Protein AF-A0A496UFR6-F1 (afdb_monomer_lite)

Foldseek 3Di:
DQQLDADPVSHRVVVVVVVVVVVVVVVVVLVVDPQNPLVVVLVVLLVLLLVLVVQLVVLVVQLVCCVPPVPDDDPDDQPPRNVSSCVVSVVSNVVSVVSNVVSLDDDPVGPNPDSVVSNCSSVVSNCVVVCVVVVCVVVDDPVPPPDPPVVVVVPD

Secondary structure (DSSP, 8-state):
-GGG-B-TT--BHHHHHHHHHHHHHHHHHTTT-TTHHHHHHHHHHHHHHHHHHHHHHHHHHHHHHHHH-TTS--S---TTHHHHHHHHHHHHHHHHHHHHHHHTS--TTS--S-HHHHHHHHHHHHHHHHHHHHHHHHT--GGGS---GGGSTT--

Sequence (156 aa):
PWWQKTNKANVPIRFVLVQATMVSLVALIYVIVPAVNAGFFMVLILTMVLYAVMYLLLFAAGIKLRYKYPDVERTYRIPGGNTGMWIVGGVGFLTMIFVIIISFFPPSNLQVGSPLFYVLFMVAGLVIFSSLPMIIYSCRKPAWKAITTSDTEESE

Structure (mmCIF, N/CA/C/O backbone):
data_AF-A0A496UFR6-F1
#
_entry.id   AF-A0A496UFR6-F1
#
loop_
_atom_site.group_PDB
_atom_site.id
_atom_site.type_symbol
_atom_site.label_atom_id
_atom_site.label_alt_id
_atom_site.label_comp_id
_atom_site.label_asym_id
_atom_site.label_entity_id
_atom_site.label_seq_id
_atom_site.pdbx_PDB_ins_code
_atom_site.Cartn_x
_atom_site.Cartn_y
_atom_site.Cartn_z
_atom_site.occupancy
_atom_site.B_iso_or_equiv
_atom_site.auth_seq_id
_atom_site.auth_comp_id
_atom_site.auth_asym_id
_atom_site.auth_atom_id
_atom_site.pdbx_PDB_model_num
ATOM 1 N N . PRO A 1 1 ? 10.736 15.221 17.557 1.00 66.94 1 PRO A N 1
ATOM 2 C CA . PRO A 1 1 ? 11.365 14.222 16.647 1.00 66.94 1 PRO A CA 1
ATOM 3 C C . PRO A 1 1 ? 11.621 14.813 15.256 1.00 66.94 1 PRO A C 1
ATOM 5 O O . PRO A 1 1 ? 10.857 15.680 14.844 1.00 66.94 1 PRO A O 1
ATOM 8 N N . TRP A 1 2 ? 12.662 14.378 14.528 1.00 73.19 2 TRP A N 1
ATOM 9 C CA . TRP A 1 2 ? 13.030 15.014 13.251 1.00 73.19 2 TRP A CA 1
ATOM 10 C C . TRP A 1 2 ? 11.874 15.023 12.233 1.00 73.19 2 TRP A C 1
ATOM 12 O O . TRP A 1 2 ? 11.616 16.063 11.641 1.00 73.19 2 TRP A O 1
ATOM 22 N N . TRP A 1 3 ? 11.114 13.932 12.117 1.00 75.25 3 TRP A N 1
ATOM 23 C CA . TRP A 1 3 ? 9.973 13.795 11.198 1.00 75.25 3 TRP A CA 1
ATOM 24 C C . TRP A 1 3 ? 8.694 14.544 11.609 1.00 75.25 3 TRP A C 1
ATOM 26 O O . TRP A 1 3 ? 7.801 14.708 10.789 1.00 75.25 3 TRP A O 1
ATOM 36 N N . GLN A 1 4 ? 8.602 15.028 12.851 1.00 80.69 4 GLN A N 1
ATOM 37 C CA . GLN A 1 4 ? 7.395 15.662 13.405 1.00 80.69 4 GLN A CA 1
ATOM 38 C C . GLN A 1 4 ? 7.446 17.201 13.380 1.00 80.69 4 GLN A C 1
ATOM 40 O O . GLN A 1 4 ? 6.623 17.854 14.008 1.00 80.69 4 GLN A O 1
ATOM 45 N N . LYS A 1 5 ? 8.422 17.812 12.689 1.00 83.50 5 LYS A N 1
ATOM 46 C CA . LYS A 1 5 ? 8.509 19.280 12.598 1.00 83.50 5 LYS A CA 1
ATOM 47 C C . LYS A 1 5 ? 7.374 19.823 11.724 1.00 83.50 5 LYS A C 1
ATOM 49 O O . LYS A 1 5 ? 7.342 19.534 10.525 1.00 83.50 5 LYS A O 1
ATOM 54 N N . THR A 1 6 ? 6.506 20.642 12.310 1.00 88.75 6 THR A N 1
ATOM 55 C CA . THR A 1 6 ? 5.374 21.282 11.631 1.00 88.75 6 THR A CA 1
ATOM 56 C C . THR A 1 6 ? 5.619 22.769 11.348 1.00 88.75 6 THR A C 1
ATOM 58 O O . THR A 1 6 ? 6.539 23.377 11.901 1.00 88.75 6 THR A O 1
ATOM 61 N N . ASN A 1 7 ? 4.839 23.351 10.430 1.00 90.62 7 ASN A N 1
ATOM 62 C CA . ASN A 1 7 ? 4.756 24.804 10.231 1.00 90.62 7 ASN A CA 1
ATOM 63 C C . ASN A 1 7 ? 3.636 25.421 11.095 1.00 90.62 7 ASN A C 1
ATOM 65 O O . ASN A 1 7 ? 2.953 24.721 11.838 1.00 90.62 7 ASN A O 1
ATOM 69 N N . LYS A 1 8 ? 3.401 26.733 10.942 1.00 88.75 8 LYS A N 1
ATOM 70 C CA . LYS A 1 8 ? 2.322 27.469 11.630 1.00 88.75 8 LYS A CA 1
ATOM 71 C C . LYS A 1 8 ? 0.906 26.931 11.348 1.00 88.75 8 LYS A C 1
ATOM 73 O O . LYS A 1 8 ? 0.004 27.198 12.125 1.00 88.75 8 LYS A O 1
ATOM 78 N N . ALA A 1 9 ? 0.716 26.180 10.263 1.00 89.19 9 ALA A N 1
ATOM 79 C CA . ALA A 1 9 ? -0.548 25.543 9.888 1.00 89.19 9 ALA A CA 1
ATOM 80 C C . ALA A 1 9 ? -0.601 24.048 10.276 1.00 89.19 9 ALA A C 1
ATOM 82 O O . ALA A 1 9 ? -1.412 23.303 9.735 1.00 89.19 9 ALA A O 1
ATOM 83 N N . ASN A 1 10 ? 0.280 23.587 11.175 1.00 85.12 10 ASN A N 1
ATOM 84 C CA . ASN A 1 10 ? 0.391 22.191 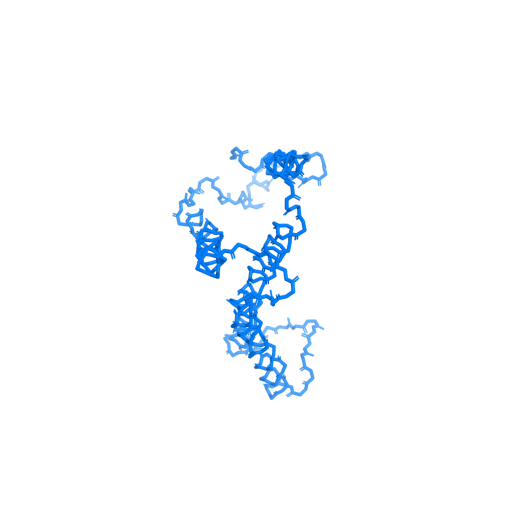11.618 1.00 85.12 10 ASN A CA 1
ATOM 85 C C . ASN A 1 10 ? 0.720 21.168 10.510 1.00 85.12 10 ASN A C 1
ATOM 87 O O . ASN A 1 10 ? 0.555 19.964 10.696 1.00 85.12 10 ASN A O 1
ATOM 91 N N . VAL A 1 11 ? 1.264 21.615 9.373 1.00 86.94 11 VAL A N 1
ATOM 92 C CA . VAL A 1 11 ? 1.671 20.728 8.271 1.00 86.94 11 VAL A CA 1
ATOM 93 C C . VAL A 1 11 ? 3.078 20.170 8.531 1.00 86.94 11 VAL A C 1
ATOM 95 O O . VAL A 1 11 ? 3.993 20.965 8.773 1.00 86.94 11 VAL A O 1
ATOM 98 N N . PRO A 1 12 ? 3.308 18.842 8.446 1.00 89.00 12 PRO A N 1
ATOM 99 C CA . PRO A 1 12 ? 4.617 18.221 8.667 1.00 89.00 12 PRO A CA 1
ATOM 100 C C . PRO A 1 12 ? 5.589 18.509 7.508 1.00 89.00 12 PRO A C 1
ATOM 102 O O . PRO A 1 12 ? 5.659 17.777 6.521 1.00 89.00 12 PRO A O 1
ATOM 105 N N . ILE A 1 13 ? 6.384 19.573 7.644 1.00 90.44 13 ILE A N 1
ATOM 106 C CA . ILE A 1 13 ? 7.209 20.143 6.563 1.00 90.44 13 ILE A CA 1
ATOM 107 C C . ILE A 1 13 ? 8.198 19.120 5.997 1.00 90.44 13 ILE A C 1
ATOM 109 O O . ILE A 1 13 ? 8.330 18.972 4.786 1.00 90.44 13 ILE A O 1
ATOM 113 N N . ARG A 1 14 ? 8.914 18.407 6.872 1.00 88.56 14 ARG A N 1
ATOM 114 C CA . ARG A 1 14 ? 9.996 17.498 6.454 1.00 88.56 14 ARG A CA 1
ATOM 115 C C . ARG A 1 14 ? 9.475 16.281 5.698 1.00 88.56 14 ARG A C 1
ATOM 117 O O . ARG A 1 14 ? 10.131 15.832 4.768 1.00 88.56 14 ARG A O 1
ATOM 124 N N . PHE A 1 15 ? 8.295 15.784 6.064 1.00 88.81 15 PHE A N 1
ATOM 125 C CA . PHE A 1 15 ? 7.658 14.676 5.357 1.00 88.81 15 PHE A CA 1
ATOM 126 C C . PHE A 1 15 ? 7.254 15.093 3.938 1.00 88.81 15 PHE A C 1
ATOM 128 O O . PHE A 1 15 ? 7.629 14.435 2.968 1.00 88.81 15 PHE A O 1
ATOM 135 N N . VAL A 1 16 ? 6.584 16.244 3.816 1.00 91.25 16 VAL A N 1
ATOM 136 C CA . VAL A 1 16 ? 6.159 16.796 2.521 1.00 91.25 16 VAL A CA 1
ATOM 137 C C . VAL A 1 16 ? 7.361 17.099 1.623 1.00 91.25 16 VAL A C 1
ATOM 139 O O . VAL A 1 16 ? 7.325 16.802 0.435 1.00 91.25 16 VAL A O 1
ATOM 142 N N . LEU A 1 17 ? 8.453 17.635 2.176 1.00 93.25 17 LEU A N 1
ATOM 143 C CA . LEU A 1 17 ? 9.642 17.990 1.397 1.00 93.25 17 LEU A CA 1
ATOM 144 C C . LEU A 1 17 ? 10.372 16.752 0.851 1.00 93.25 17 LEU A C 1
ATOM 146 O O . LEU A 1 17 ? 10.813 16.764 -0.299 1.00 93.25 17 LEU A O 1
ATOM 150 N N . VAL A 1 18 ? 10.436 15.662 1.625 1.00 92.31 18 VAL A N 1
ATOM 151 C CA . VAL A 1 18 ? 10.980 14.377 1.150 1.00 92.31 18 VAL A CA 1
ATOM 152 C C . VAL A 1 18 ? 10.111 13.808 0.028 1.00 92.31 18 VAL A C 1
ATOM 154 O O . VAL A 1 18 ? 10.644 13.446 -1.020 1.00 92.31 18 VAL A O 1
ATOM 157 N N . GLN A 1 19 ? 8.785 13.794 0.198 1.00 92.19 19 GLN A N 1
ATOM 158 C CA . GLN A 1 19 ? 7.854 13.336 -0.838 1.00 92.19 19 GLN A CA 1
ATOM 159 C C . GLN A 1 19 ? 7.971 14.174 -2.120 1.00 92.19 19 GLN A C 1
ATOM 161 O O . GLN A 1 19 ? 8.105 13.617 -3.206 1.00 92.19 19 GLN A O 1
ATOM 166 N N . ALA A 1 20 ? 7.956 15.504 -2.001 1.00 94.00 20 ALA A N 1
ATOM 167 C CA . ALA A 1 20 ? 8.045 16.418 -3.137 1.00 94.00 20 ALA A CA 1
ATOM 168 C C . ALA A 1 20 ? 9.365 16.250 -3.900 1.00 94.00 20 ALA A C 1
ATOM 170 O O . ALA A 1 20 ? 9.365 16.228 -5.131 1.00 94.00 20 ALA A O 1
ATOM 171 N N . THR A 1 21 ? 10.473 16.060 -3.178 1.00 95.62 21 THR A N 1
ATOM 172 C CA . THR A 1 21 ? 11.781 15.778 -3.785 1.00 95.62 21 THR A CA 1
ATOM 173 C C . THR A 1 21 ? 11.762 14.443 -4.526 1.00 95.62 21 THR A C 1
ATOM 175 O O . THR A 1 21 ? 12.149 14.387 -5.690 1.00 95.62 21 THR A O 1
ATOM 178 N N . MET A 1 22 ? 11.259 13.376 -3.894 1.00 91.31 22 MET A N 1
ATOM 179 C CA . MET A 1 22 ? 11.177 12.052 -4.520 1.00 91.31 22 MET A CA 1
ATOM 180 C C . MET A 1 22 ? 10.319 12.062 -5.791 1.00 91.31 22 MET A C 1
ATOM 182 O O . MET A 1 22 ? 10.753 11.553 -6.822 1.00 91.31 22 MET A O 1
ATOM 186 N N . VAL A 1 23 ? 9.134 12.677 -5.747 1.00 91.44 23 VAL A N 1
ATOM 187 C CA . VAL A 1 23 ? 8.230 12.755 -6.908 1.00 91.44 23 VAL A CA 1
ATOM 188 C C . VAL A 1 23 ? 8.846 13.589 -8.033 1.00 91.44 23 VAL A C 1
ATOM 190 O O . VAL A 1 23 ? 8.780 13.184 -9.190 1.00 91.44 23 VAL A O 1
ATOM 193 N N . SER A 1 24 ? 9.501 14.707 -7.707 1.00 93.94 24 SER A N 1
ATOM 194 C CA . SER A 1 24 ? 10.185 15.550 -8.699 1.00 93.94 24 SER A CA 1
ATOM 195 C C . SER A 1 24 ? 11.319 14.809 -9.412 1.00 93.94 24 SER A C 1
ATOM 197 O O . SER A 1 24 ? 11.456 14.922 -10.628 1.00 93.94 24 SER A O 1
ATOM 199 N N . LEU A 1 25 ? 12.108 14.012 -8.682 1.00 91.38 25 LEU A N 1
ATOM 200 C CA . LEU A 1 25 ? 13.179 13.203 -9.274 1.00 91.38 25 LEU A CA 1
ATOM 201 C C . LEU A 1 25 ? 12.627 12.149 -10.239 1.00 91.38 25 LEU A C 1
ATOM 203 O O . LEU A 1 25 ? 13.136 12.004 -11.348 1.00 91.38 25 LEU A O 1
ATOM 207 N N . VAL A 1 26 ? 11.559 11.449 -9.844 1.00 87.06 26 VAL A N 1
ATOM 208 C CA . VAL A 1 26 ? 10.889 10.472 -10.717 1.00 87.06 26 VAL A CA 1
ATOM 209 C C . VAL A 1 26 ? 10.311 11.158 -11.957 1.00 87.06 26 VAL A C 1
ATOM 211 O O . VAL A 1 26 ? 10.464 10.647 -13.063 1.00 87.06 26 VAL A O 1
ATOM 214 N N . ALA A 1 27 ? 9.702 12.336 -11.802 1.00 88.75 27 ALA A N 1
ATOM 215 C CA . ALA A 1 27 ? 9.181 13.118 -12.921 1.00 88.75 27 ALA A CA 1
ATOM 216 C C . ALA A 1 27 ? 10.284 13.534 -13.910 1.00 88.75 27 ALA A C 1
ATOM 218 O O . ALA A 1 27 ? 10.076 13.466 -15.119 1.00 88.75 27 ALA A O 1
ATOM 219 N N . LEU A 1 28 ? 11.473 13.902 -13.421 1.00 90.31 28 LEU A N 1
ATOM 220 C CA . LEU A 1 28 ? 12.598 14.276 -14.279 1.00 90.31 28 LEU A CA 1
ATOM 221 C C . LEU A 1 28 ? 13.110 13.093 -15.119 1.00 90.31 28 LEU A C 1
ATOM 223 O O . LEU A 1 28 ? 13.470 13.278 -16.278 1.00 90.31 28 LEU A O 1
ATOM 227 N N . ILE A 1 29 ? 13.083 11.870 -14.575 1.00 86.50 29 ILE A N 1
ATOM 228 C CA . ILE A 1 29 ? 13.454 10.651 -15.316 1.00 86.50 29 ILE A CA 1
ATOM 229 C C . ILE A 1 29 ? 12.540 10.450 -16.536 1.00 86.50 29 ILE A C 1
ATOM 231 O O . ILE A 1 29 ? 13.019 10.070 -17.605 1.00 86.50 29 ILE A O 1
ATOM 235 N N . TYR A 1 30 ? 11.246 10.763 -16.419 1.00 83.81 30 TYR A N 1
ATOM 236 C CA . TYR A 1 30 ? 10.296 10.635 -17.531 1.00 83.81 30 TYR A CA 1
ATOM 237 C C . TYR A 1 30 ? 10.591 11.557 -18.721 1.00 83.81 30 TYR A C 1
ATOM 239 O O . TYR A 1 30 ? 10.125 11.269 -19.817 1.00 83.81 30 TYR A O 1
ATOM 247 N N . VAL A 1 31 ? 11.392 12.615 -18.551 1.00 85.56 31 VAL A N 1
ATOM 248 C CA . VAL A 1 31 ? 11.819 13.483 -19.666 1.00 85.56 31 VAL A CA 1
ATOM 249 C C . VAL A 1 31 ? 12.757 12.745 -20.631 1.00 85.56 31 VAL A C 1
ATOM 251 O O . VAL A 1 31 ? 12.803 13.067 -21.814 1.00 85.56 31 VAL A O 1
ATOM 254 N N . ILE A 1 32 ? 13.503 11.752 -20.139 1.00 83.06 32 ILE A N 1
ATOM 255 C CA . ILE A 1 32 ? 14.574 11.074 -20.888 1.00 83.06 32 ILE A CA 1
ATOM 256 C C . ILE A 1 32 ? 14.129 9.680 -21.366 1.00 83.06 32 ILE A C 1
ATOM 258 O O . ILE A 1 32 ? 14.686 9.131 -22.315 1.00 83.06 32 ILE A O 1
ATOM 262 N N . VAL A 1 33 ? 13.113 9.089 -20.728 1.00 80.50 33 VAL A N 1
ATOM 263 C CA . VAL A 1 33 ? 12.620 7.747 -21.065 1.00 80.50 33 VAL A CA 1
ATOM 264 C C . VAL A 1 33 ? 11.711 7.800 -22.303 1.00 80.50 33 VAL A C 1
ATOM 266 O O . VAL A 1 33 ? 10.669 8.445 -22.255 1.00 80.50 33 VAL A O 1
ATOM 269 N N . PRO A 1 34 ? 12.012 7.063 -23.389 1.00 73.06 34 PRO A N 1
ATOM 270 C CA . PRO A 1 34 ? 11.192 7.081 -24.606 1.00 73.06 34 PRO A CA 1
ATOM 271 C C . PRO A 1 34 ? 9.814 6.413 -24.427 1.00 73.06 34 PRO A C 1
ATOM 273 O O . PRO A 1 34 ? 8.859 6.756 -25.117 1.00 73.06 34 PRO A O 1
ATOM 276 N N . ALA A 1 35 ? 9.680 5.480 -23.478 1.00 77.62 35 ALA A N 1
ATOM 277 C CA . ALA A 1 35 ? 8.455 4.720 -23.211 1.00 77.62 35 ALA A CA 1
ATOM 278 C C . ALA A 1 35 ? 7.646 5.272 -22.013 1.00 77.62 35 ALA A C 1
ATOM 280 O O . ALA A 1 35 ? 7.254 4.521 -21.116 1.00 77.62 35 ALA A O 1
ATOM 281 N N . VAL A 1 36 ? 7.387 6.586 -21.990 1.00 84.25 36 VAL A N 1
ATOM 282 C CA . VAL A 1 36 ? 6.703 7.282 -20.875 1.00 84.25 36 VAL A CA 1
ATOM 283 C C . VAL A 1 36 ? 5.348 6.653 -20.533 1.00 84.25 36 VAL A C 1
ATOM 285 O O . VAL A 1 36 ? 5.048 6.438 -19.362 1.00 84.25 36 VAL A O 1
ATOM 288 N N . ASN A 1 37 ? 4.547 6.309 -21.546 1.00 86.00 37 ASN A N 1
ATOM 289 C CA . ASN A 1 37 ? 3.189 5.790 -21.357 1.00 86.00 37 ASN A CA 1
ATOM 290 C C . ASN A 1 37 ? 3.165 4.454 -20.589 1.00 86.00 37 ASN A C 1
ATOM 292 O O . ASN A 1 37 ? 2.387 4.284 -19.654 1.00 86.00 37 ASN A O 1
ATOM 296 N N . ALA A 1 38 ? 4.056 3.520 -20.942 1.00 85.62 38 ALA A N 1
ATOM 297 C CA . ALA A 1 38 ? 4.148 2.225 -20.270 1.00 85.62 38 ALA A CA 1
ATOM 298 C C . ALA A 1 38 ? 4.611 2.374 -18.812 1.00 85.62 38 ALA A C 1
ATOM 300 O O . ALA A 1 38 ? 4.005 1.785 -17.917 1.00 85.62 38 ALA A O 1
ATOM 301 N N . GLY A 1 39 ? 5.636 3.197 -18.562 1.00 86.81 39 GLY A N 1
ATOM 302 C CA . GLY A 1 39 ? 6.118 3.463 -17.203 1.00 86.81 39 GLY A CA 1
ATOM 303 C C . GLY A 1 39 ? 5.057 4.134 -16.328 1.00 86.81 39 GLY A C 1
ATOM 304 O O . GLY A 1 39 ? 4.795 3.678 -15.214 1.00 86.81 39 GLY A O 1
ATOM 305 N N . PHE A 1 40 ? 4.380 5.157 -16.858 1.00 87.56 40 PHE A N 1
ATOM 306 C CA . PHE A 1 40 ? 3.297 5.843 -16.154 1.00 87.56 40 PHE A CA 1
ATOM 307 C C . PHE A 1 40 ? 2.168 4.875 -15.787 1.00 87.56 40 PHE A C 1
ATOM 309 O O . PHE A 1 40 ? 1.715 4.855 -14.643 1.00 87.56 40 PHE A O 1
ATOM 316 N N . PHE A 1 41 ? 1.764 4.024 -16.730 1.00 89.31 41 PHE A N 1
ATOM 317 C CA . PHE A 1 41 ? 0.728 3.024 -16.505 1.00 89.31 41 PHE A CA 1
ATOM 318 C C . PHE A 1 41 ? 1.121 2.007 -15.421 1.00 89.31 41 PHE A C 1
ATOM 320 O O . PHE A 1 41 ? 0.310 1.697 -14.548 1.00 89.31 41 PHE A O 1
ATOM 327 N N . MET A 1 42 ? 2.375 1.537 -15.414 1.00 90.56 42 MET A N 1
ATOM 328 C CA . MET A 1 42 ? 2.878 0.650 -14.358 1.00 90.56 42 MET A CA 1
ATOM 329 C C . MET A 1 42 ? 2.847 1.319 -12.977 1.00 90.56 42 MET A C 1
ATOM 331 O O . MET A 1 42 ? 2.385 0.718 -12.009 1.00 90.56 42 MET A O 1
ATOM 335 N N . VAL A 1 43 ? 3.301 2.570 -12.863 1.00 90.94 43 VAL A N 1
ATOM 336 C CA . VAL A 1 43 ? 3.272 3.304 -11.583 1.00 90.94 43 VAL A CA 1
ATOM 337 C C . VAL A 1 43 ? 1.834 3.551 -11.114 1.00 90.94 43 VAL A C 1
ATOM 339 O O . VAL A 1 43 ? 1.537 3.441 -9.920 1.00 90.94 43 VAL A O 1
ATOM 342 N N . LEU A 1 44 ? 0.925 3.842 -12.045 1.00 92.69 44 LEU A N 1
ATOM 343 C CA . LEU A 1 44 ? -0.494 4.038 -11.764 1.00 92.69 44 LEU A CA 1
ATOM 344 C C . LEU A 1 44 ? -1.144 2.757 -11.234 1.00 92.69 44 LEU A C 1
ATOM 346 O O . LEU A 1 44 ? -1.798 2.803 -10.191 1.00 92.69 44 LEU A O 1
ATOM 350 N N . ILE A 1 45 ? -0.913 1.611 -11.883 1.00 94.56 45 ILE A N 1
ATOM 351 C CA . ILE A 1 45 ? -1.419 0.325 -11.389 1.00 94.56 45 ILE A CA 1
ATOM 352 C C . ILE A 1 45 ? -0.813 -0.007 -10.026 1.00 94.56 45 ILE A C 1
ATOM 354 O O . ILE A 1 45 ? -1.558 -0.363 -9.114 1.00 94.56 45 ILE A O 1
ATOM 358 N N . LEU A 1 46 ? 0.500 0.159 -9.842 1.00 95.25 46 LEU A N 1
ATOM 359 C CA . LEU A 1 46 ? 1.141 -0.079 -8.547 1.00 95.25 46 LEU A CA 1
ATOM 360 C C . LEU A 1 46 ? 0.472 0.750 -7.438 1.00 95.25 46 LEU A C 1
ATOM 362 O O . LEU A 1 46 ? 0.166 0.229 -6.365 1.00 95.25 46 LEU A O 1
ATOM 366 N N . THR A 1 47 ? 0.179 2.022 -7.716 1.00 94.75 47 THR A N 1
ATOM 367 C CA . THR A 1 47 ? -0.534 2.903 -6.781 1.00 94.75 47 THR A CA 1
ATOM 368 C C . THR A 1 47 ? -1.940 2.378 -6.484 1.00 94.75 47 THR A C 1
ATOM 370 O O . THR A 1 47 ? -2.317 2.280 -5.318 1.00 94.75 47 THR A O 1
ATOM 373 N N . MET A 1 48 ? -2.705 1.977 -7.503 1.00 95.94 48 MET A N 1
ATOM 374 C CA . MET A 1 48 ? -4.043 1.400 -7.314 1.00 95.94 48 MET A CA 1
ATOM 375 C C . MET A 1 48 ? -4.016 0.137 -6.447 1.00 95.94 48 MET A C 1
ATOM 377 O O . MET A 1 48 ? -4.859 -0.015 -5.565 1.00 95.94 48 MET A O 1
ATOM 381 N N . VAL A 1 49 ? -3.034 -0.745 -6.645 1.00 96.50 49 VAL A N 1
ATOM 382 C CA . VAL A 1 49 ? -2.887 -1.983 -5.863 1.00 96.50 49 VAL A CA 1
ATOM 383 C C . VAL A 1 49 ? -2.544 -1.686 -4.406 1.00 96.50 49 VAL A C 1
ATOM 385 O O . VAL A 1 49 ? -3.119 -2.298 -3.506 1.00 96.50 49 VAL A O 1
ATOM 388 N N . LEU A 1 50 ? -1.664 -0.713 -4.149 1.00 96.06 50 LEU A N 1
ATOM 389 C CA . LEU A 1 50 ? -1.355 -0.271 -2.785 1.00 96.06 50 LEU A CA 1
ATOM 390 C C . LEU A 1 50 ? -2.604 0.269 -2.071 1.00 96.06 50 LEU A C 1
ATOM 392 O O . LEU A 1 50 ? -2.854 -0.069 -0.912 1.00 96.06 50 LEU A O 1
ATOM 396 N N . TYR A 1 51 ? -3.429 1.045 -2.777 1.00 96.00 51 TYR A N 1
ATOM 397 C CA . TYR A 1 51 ? -4.724 1.496 -2.261 1.00 96.00 51 TYR A CA 1
ATOM 398 C C . TYR A 1 51 ? -5.690 0.330 -2.029 1.00 96.00 51 TYR A C 1
ATOM 400 O O . TYR A 1 51 ? -6.369 0.300 -1.003 1.00 96.00 51 TYR A O 1
ATOM 408 N N . ALA A 1 52 ? -5.738 -0.651 -2.930 1.00 96.62 52 ALA A N 1
ATOM 409 C CA . ALA A 1 52 ? -6.594 -1.824 -2.778 1.00 96.62 52 ALA A CA 1
ATOM 410 C C . ALA A 1 52 ? -6.238 -2.632 -1.518 1.00 96.62 52 ALA A C 1
ATOM 412 O O . ALA A 1 52 ? -7.138 -3.033 -0.780 1.00 96.62 52 ALA A O 1
ATOM 413 N N . VAL A 1 53 ? -4.946 -2.795 -1.202 1.00 95.62 53 VAL A N 1
ATOM 414 C CA . VAL A 1 53 ? -4.508 -3.433 0.055 1.00 95.62 53 VAL A CA 1
ATOM 415 C C . VAL A 1 53 ? -4.991 -2.652 1.276 1.00 95.62 53 VAL A C 1
ATOM 417 O O . VAL A 1 53 ? -5.520 -3.245 2.218 1.00 95.62 53 VAL A O 1
ATOM 420 N N . MET A 1 54 ? -4.874 -1.323 1.262 1.00 95.69 54 MET A N 1
ATOM 421 C CA . MET A 1 54 ? -5.416 -0.488 2.337 1.00 95.69 54 MET A CA 1
ATOM 422 C C . MET A 1 54 ? -6.935 -0.675 2.475 1.00 95.69 54 MET A C 1
ATOM 424 O O . MET A 1 54 ? -7.438 -0.823 3.590 1.00 95.69 54 MET A O 1
ATOM 428 N N . TYR A 1 55 ? -7.671 -0.720 1.362 1.00 96.56 55 TYR A N 1
ATOM 429 C CA . TYR A 1 55 ? -9.113 -0.950 1.382 1.00 96.56 55 TYR A CA 1
ATOM 430 C C . TYR A 1 55 ? -9.491 -2.350 1.878 1.00 96.56 55 TYR A C 1
ATOM 432 O O . TYR A 1 55 ? -10.483 -2.474 2.595 1.00 96.56 55 TYR A O 1
ATOM 440 N N . LEU A 1 56 ? -8.699 -3.392 1.600 1.00 96.62 56 LEU A N 1
ATOM 441 C CA . LEU A 1 56 ? -8.910 -4.714 2.203 1.00 96.62 56 LEU A CA 1
ATOM 442 C C . LEU A 1 56 ? -8.852 -4.644 3.728 1.00 96.62 56 LEU A C 1
ATOM 444 O O . LEU A 1 56 ? -9.748 -5.151 4.408 1.00 96.62 56 LEU A O 1
ATOM 448 N N . LEU A 1 57 ? -7.826 -3.977 4.263 1.00 95.12 57 LEU A N 1
ATOM 449 C CA . LEU A 1 57 ? -7.689 -3.768 5.703 1.00 95.12 57 LEU A CA 1
ATOM 450 C C . LEU A 1 57 ? -8.854 -2.943 6.256 1.00 95.12 57 LEU A C 1
ATOM 452 O O . LEU A 1 57 ? -9.375 -3.274 7.319 1.00 95.12 57 LEU A O 1
ATOM 456 N N . LEU A 1 58 ? -9.300 -1.915 5.528 1.00 96.06 58 LEU A N 1
ATOM 457 C CA . LEU A 1 58 ? -10.435 -1.075 5.907 1.00 96.06 58 LEU A CA 1
ATOM 458 C C . LEU A 1 58 ? -11.734 -1.885 6.012 1.00 96.06 58 LEU A C 1
ATOM 460 O O . LEU A 1 58 ? -12.416 -1.812 7.035 1.00 96.06 58 LEU A O 1
ATOM 464 N N . PHE A 1 59 ? -12.076 -2.674 4.990 1.00 96.19 59 PHE A N 1
ATOM 465 C CA . PHE A 1 59 ? -13.295 -3.486 4.995 1.00 96.19 59 PHE A CA 1
ATOM 466 C C . PHE A 1 59 ? -13.242 -4.570 6.075 1.00 96.19 59 PHE A C 1
ATOM 468 O O . PHE A 1 59 ? -14.201 -4.724 6.837 1.00 96.19 59 PHE A O 1
ATOM 475 N N . ALA A 1 60 ? -12.103 -5.256 6.219 1.00 95.25 60 ALA A N 1
ATOM 476 C CA . ALA A 1 60 ? -11.903 -6.243 7.277 1.00 95.25 60 ALA A CA 1
ATOM 477 C C . ALA A 1 60 ? -12.022 -5.615 8.677 1.00 95.25 60 ALA A C 1
ATOM 479 O O . ALA A 1 60 ? -12.696 -6.161 9.556 1.00 95.25 60 ALA A O 1
ATOM 480 N N . ALA A 1 61 ? -11.415 -4.442 8.886 1.00 94.88 61 ALA A N 1
ATOM 481 C CA . ALA A 1 61 ? -11.515 -3.697 10.135 1.00 94.88 61 ALA A CA 1
ATOM 482 C C . ALA A 1 61 ? -12.949 -3.234 10.405 1.00 94.88 61 ALA A C 1
ATOM 484 O O . ALA A 1 61 ? -13.408 -3.360 11.537 1.00 94.88 61 ALA A O 1
ATOM 485 N N . GLY A 1 62 ? -13.676 -2.765 9.389 1.00 92.56 62 GLY A N 1
ATOM 486 C CA . GLY A 1 62 ? -15.075 -2.357 9.513 1.00 92.56 62 GLY A CA 1
ATOM 487 C C . GLY A 1 62 ? -15.972 -3.499 9.992 1.00 92.56 62 GLY A C 1
ATOM 488 O O . GLY A 1 62 ? -16.725 -3.329 10.954 1.00 92.56 62 GLY A O 1
ATOM 489 N N . ILE A 1 63 ? -15.835 -4.685 9.386 1.00 92.62 63 ILE A N 1
ATOM 490 C CA . ILE A 1 63 ? -16.587 -5.881 9.796 1.00 92.62 63 ILE A CA 1
ATOM 491 C C . ILE A 1 63 ? -16.187 -6.267 11.225 1.00 92.62 63 ILE A C 1
ATOM 493 O O . ILE A 1 63 ? -17.047 -6.428 12.087 1.00 92.62 63 ILE A O 1
ATOM 497 N N . LYS A 1 64 ? -14.884 -6.331 11.525 1.00 93.50 64 LYS A N 1
ATOM 498 C CA . LYS A 1 64 ? -14.382 -6.677 12.864 1.00 93.50 64 LYS A CA 1
ATOM 499 C C . LYS A 1 64 ? -14.856 -5.702 13.946 1.00 93.50 64 LYS A C 1
ATOM 501 O O . LYS A 1 64 ? -15.233 -6.138 15.031 1.00 93.50 64 LYS A O 1
ATOM 506 N N . LEU A 1 65 ? -14.847 -4.396 13.677 1.00 91.69 65 LEU A N 1
ATOM 507 C CA . LEU A 1 65 ? -15.241 -3.356 14.631 1.00 91.69 65 LEU A CA 1
ATOM 508 C C . LEU A 1 65 ? -16.731 -3.441 14.976 1.00 91.69 65 LEU A C 1
ATOM 510 O O . LEU A 1 65 ? -17.114 -3.136 16.106 1.00 91.69 65 LEU A O 1
ATOM 514 N N . ARG A 1 66 ? -17.562 -3.890 14.026 1.00 88.56 66 ARG A N 1
ATOM 515 C CA . ARG A 1 66 ? -18.994 -4.116 14.251 1.00 88.56 66 ARG A CA 1
ATOM 516 C C . ARG A 1 66 ? -19.245 -5.143 15.355 1.00 88.56 66 ARG A C 1
ATOM 518 O O . ARG A 1 66 ? -20.146 -4.938 16.159 1.00 88.56 66 ARG A O 1
ATOM 525 N N . TYR A 1 67 ? -18.434 -6.198 15.400 1.00 87.69 67 TYR A N 1
ATOM 526 C CA . TYR A 1 67 ? -18.535 -7.257 16.406 1.00 87.69 67 TYR A CA 1
ATOM 527 C C . TYR A 1 67 ? -17.743 -6.959 17.678 1.00 87.69 67 TYR A C 1
ATOM 529 O O . TYR A 1 67 ? -18.179 -7.316 18.764 1.00 87.69 67 TYR A O 1
ATOM 537 N N . LYS A 1 68 ? -16.576 -6.314 17.558 1.00 90.12 68 LYS A N 1
ATOM 538 C CA . LYS A 1 68 ? -15.679 -6.084 18.698 1.00 90.12 68 LYS A CA 1
ATOM 539 C C . LYS A 1 68 ? -16.155 -4.961 19.625 1.00 90.12 68 LYS A C 1
ATOM 541 O O . LYS A 1 68 ? -15.912 -5.036 20.822 1.00 90.12 68 LYS A O 1
ATOM 546 N N . TYR A 1 69 ? -16.799 -3.930 19.079 1.00 90.25 69 TYR A N 1
ATOM 547 C CA . TYR A 1 69 ? -17.296 -2.788 19.852 1.00 90.25 69 TYR A CA 1
ATOM 548 C C . TYR A 1 69 ? -18.729 -2.445 19.428 1.00 90.25 69 TYR A C 1
ATOM 550 O O . TYR A 1 69 ? -18.954 -1.432 18.758 1.00 90.25 69 TYR A O 1
ATOM 558 N N . PRO A 1 70 ? -19.710 -3.310 19.732 1.00 84.50 70 PRO A N 1
ATOM 559 C CA . PRO A 1 70 ? -21.083 -3.117 19.278 1.00 84.50 70 PRO A CA 1
ATOM 560 C C . PRO A 1 70 ? -21.705 -1.839 19.858 1.00 84.50 70 PRO A C 1
ATOM 562 O O . PRO A 1 70 ? -22.322 -1.088 19.099 1.00 84.50 70 PRO A O 1
ATOM 565 N N . ASP A 1 71 ? -21.429 -1.538 21.130 1.00 84.25 71 ASP A N 1
ATOM 566 C CA . ASP A 1 71 ? -22.114 -0.502 21.924 1.00 84.25 71 ASP A CA 1
ATOM 567 C C . ASP A 1 71 ? -21.579 0.921 21.732 1.00 84.25 71 ASP A C 1
ATOM 569 O O . ASP A 1 71 ? -22.115 1.874 22.290 1.00 84.25 71 ASP A O 1
ATOM 573 N N . VAL A 1 72 ? -20.537 1.097 20.916 1.00 87.25 72 VAL A N 1
ATOM 574 C CA . VAL A 1 72 ? -20.023 2.433 20.596 1.00 87.25 72 VAL A CA 1
ATOM 575 C C . VAL A 1 72 ? -21.079 3.205 19.805 1.00 87.25 72 VAL A C 1
ATOM 577 O O . VAL A 1 72 ? -21.564 2.739 18.760 1.00 87.25 72 VAL A O 1
ATOM 580 N N . GLU A 1 73 ? -21.422 4.395 20.298 1.00 82.44 73 GLU A N 1
ATOM 581 C CA . GLU A 1 73 ? -22.304 5.329 19.610 1.00 82.44 73 GLU A CA 1
ATOM 582 C C . GLU A 1 73 ? -21.638 5.780 18.303 1.00 82.44 73 GLU A C 1
ATOM 584 O O . GLU A 1 73 ? -20.490 6.218 18.272 1.00 82.44 73 GLU A O 1
ATOM 589 N N . ARG A 1 74 ? -22.334 5.583 17.181 1.00 83.81 74 ARG A N 1
ATOM 590 C CA . ARG A 1 74 ? -21.814 5.872 15.840 1.00 83.81 74 ARG A CA 1
ATOM 591 C C . ARG A 1 74 ? -22.738 6.882 15.194 1.00 83.81 74 ARG A C 1
ATOM 593 O O . ARG A 1 74 ? -23.905 6.558 14.980 1.00 83.81 74 ARG A O 1
ATOM 600 N N . THR A 1 75 ? -22.198 8.038 14.821 1.00 88.12 75 THR A N 1
ATOM 601 C CA . THR A 1 75 ? -22.920 9.094 14.091 1.00 88.12 75 THR A CA 1
ATOM 602 C C . THR A 1 75 ? -23.506 8.577 12.776 1.00 88.12 75 THR A C 1
ATOM 604 O O . THR A 1 75 ? -24.558 9.028 12.342 1.00 88.12 75 THR A O 1
ATOM 607 N N . TYR A 1 76 ? -22.847 7.588 12.161 1.00 87.19 76 TYR A N 1
ATOM 608 C CA . TYR A 1 76 ? -23.316 6.915 10.957 1.00 87.19 76 TYR A CA 1
ATOM 609 C C . TYR A 1 76 ? -23.331 5.394 11.130 1.00 87.19 76 TYR A C 1
ATOM 611 O O . TYR A 1 76 ? -22.391 4.791 11.660 1.00 87.19 76 TYR A O 1
ATOM 619 N N . ARG A 1 77 ? -24.398 4.752 10.647 1.00 83.88 77 ARG A N 1
ATOM 620 C CA . ARG A 1 77 ? -24.562 3.295 10.643 1.00 83.88 77 ARG A CA 1
ATOM 621 C C . ARG A 1 77 ? -24.982 2.844 9.253 1.00 83.88 77 ARG A C 1
ATOM 623 O O . ARG A 1 77 ? -25.875 3.432 8.656 1.00 83.88 77 ARG A O 1
ATOM 630 N N . ILE A 1 78 ? -24.371 1.763 8.775 1.00 87.75 78 ILE A N 1
ATOM 631 C CA . ILE A 1 78 ? -24.794 1.123 7.529 1.00 87.75 78 ILE A CA 1
ATOM 632 C C . ILE A 1 78 ? -26.224 0.589 7.728 1.00 87.75 78 ILE A C 1
ATOM 634 O O . ILE A 1 78 ? -26.471 -0.112 8.722 1.00 87.75 78 ILE A O 1
ATOM 638 N N . PRO A 1 79 ? -27.170 0.925 6.832 1.00 86.31 79 PRO A N 1
ATOM 639 C CA . PRO A 1 79 ? -28.538 0.426 6.912 1.00 86.31 79 PRO A CA 1
ATOM 640 C C . PRO A 1 79 ? -28.562 -1.105 6.797 1.00 86.31 79 PRO A C 1
ATOM 642 O O . PRO A 1 79 ? -27.700 -1.707 6.161 1.00 86.31 79 PRO A O 1
ATOM 645 N N . GLY A 1 80 ? -29.536 -1.759 7.434 1.00 86.06 80 GLY A N 1
ATOM 646 C CA . GLY A 1 80 ? -29.631 -3.228 7.438 1.00 86.06 80 GLY A CA 1
ATOM 647 C C . GLY A 1 80 ? -28.743 -3.933 8.475 1.00 86.06 80 GLY A C 1
ATOM 648 O O . GLY A 1 80 ? -28.569 -5.150 8.418 1.00 86.06 80 GLY A O 1
ATOM 649 N N . GLY A 1 81 ? -28.175 -3.195 9.434 1.00 87.19 81 GLY A N 1
ATOM 650 C CA . GLY A 1 81 ? -27.503 -3.769 10.601 1.00 87.19 81 GLY A CA 1
ATOM 651 C C . GLY A 1 81 ? -26.280 -4.621 10.245 1.00 87.19 81 GLY A C 1
ATOM 652 O O . GLY A 1 81 ? -25.394 -4.181 9.516 1.00 87.19 81 GLY A O 1
ATOM 653 N N . ASN A 1 82 ? -26.206 -5.839 10.790 1.00 88.31 82 ASN A N 1
ATOM 654 C CA . ASN A 1 82 ? -25.072 -6.739 10.549 1.00 88.31 82 ASN A CA 1
ATOM 655 C C . ASN A 1 82 ? -25.087 -7.318 9.130 1.00 88.31 82 ASN A C 1
ATOM 657 O O . ASN A 1 82 ? -24.031 -7.441 8.517 1.00 88.31 82 ASN A O 1
ATOM 661 N N . THR A 1 83 ? -26.271 -7.606 8.585 1.00 92.00 83 THR A N 1
ATOM 662 C CA . THR A 1 83 ? -26.425 -8.083 7.207 1.00 92.00 83 THR A CA 1
ATOM 663 C C . THR A 1 83 ? -25.970 -7.019 6.212 1.00 92.00 8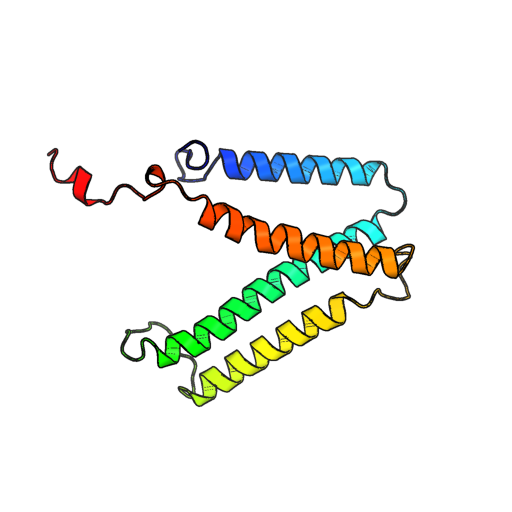3 THR A C 1
ATOM 665 O O . THR A 1 83 ? -25.183 -7.314 5.318 1.00 92.00 83 THR A O 1
ATOM 668 N N . GLY A 1 84 ? -26.369 -5.758 6.418 1.00 92.38 84 GLY A N 1
ATOM 669 C CA . GLY A 1 84 ? -25.904 -4.633 5.600 1.00 92.38 84 GLY A CA 1
ATOM 670 C C . GLY A 1 84 ? -24.385 -4.443 5.656 1.00 92.38 84 GLY A C 1
ATOM 671 O O . GLY A 1 84 ? -23.746 -4.265 4.621 1.00 92.38 84 GLY A O 1
ATOM 672 N N . MET A 1 85 ? -23.785 -4.563 6.847 1.00 93.06 85 MET A N 1
ATOM 673 C CA . MET A 1 85 ? -22.327 -4.511 7.015 1.00 93.06 85 MET A CA 1
ATOM 674 C C . MET A 1 85 ? -21.615 -5.640 6.256 1.00 93.06 85 MET A C 1
ATOM 676 O O . MET A 1 85 ? -20.587 -5.388 5.632 1.00 93.06 85 MET A O 1
ATOM 680 N N . TRP A 1 86 ? -22.147 -6.864 6.290 1.00 93.69 86 TRP A N 1
ATOM 681 C CA . TRP A 1 86 ? -21.569 -8.001 5.569 1.00 93.69 86 TRP A CA 1
ATOM 682 C C . TRP A 1 86 ? -21.705 -7.880 4.059 1.00 93.69 86 TRP A C 1
ATOM 684 O O . TRP A 1 86 ? -20.762 -8.211 3.351 1.00 93.69 86 TRP A O 1
ATOM 694 N N . ILE A 1 87 ? -22.835 -7.380 3.562 1.00 95.88 87 ILE A N 1
ATOM 695 C CA . ILE A 1 87 ? -23.018 -7.163 2.125 1.00 95.88 87 ILE A CA 1
ATOM 696 C C . ILE A 1 87 ? -22.044 -6.086 1.649 1.00 95.88 87 ILE A C 1
ATOM 698 O O . ILE A 1 87 ? -21.220 -6.348 0.782 1.00 95.88 87 ILE A O 1
ATOM 702 N N . VAL A 1 88 ? -22.071 -4.894 2.251 1.00 95.06 88 VAL A N 1
ATOM 703 C CA . VAL A 1 88 ? -21.218 -3.778 1.813 1.00 95.06 88 VAL A CA 1
ATOM 704 C C . VAL A 1 88 ? -19.738 -4.097 2.028 1.00 95.06 88 VAL A C 1
ATOM 706 O O . VAL A 1 88 ? -18.926 -3.942 1.116 1.00 95.06 88 VAL A O 1
ATOM 709 N N . GLY A 1 89 ? -19.382 -4.571 3.223 1.00 94.81 89 GLY A N 1
ATOM 710 C CA . GLY A 1 89 ? -18.006 -4.908 3.572 1.00 94.81 89 GLY A CA 1
ATOM 711 C C . GLY A 1 89 ? -17.482 -6.113 2.797 1.00 94.81 89 GLY A C 1
ATOM 712 O O . GLY A 1 89 ? -16.361 -6.069 2.306 1.00 94.81 89 GLY A O 1
ATOM 713 N N . GLY A 1 90 ? -18.288 -7.164 2.646 1.00 95.75 90 GLY A N 1
ATOM 714 C CA . G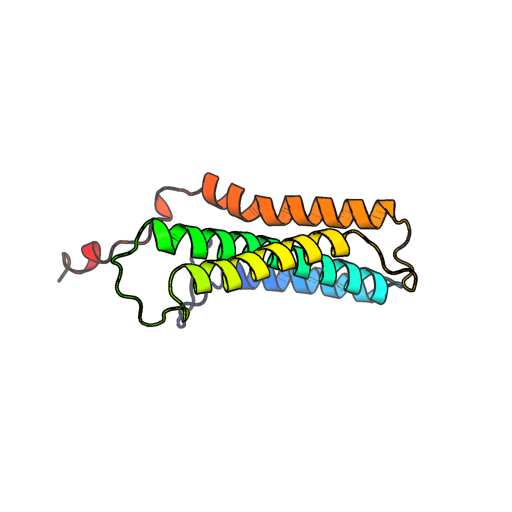LY A 1 90 ? -17.917 -8.379 1.923 1.00 95.75 90 GLY A CA 1
ATOM 715 C C . GLY A 1 90 ? -17.778 -8.147 0.422 1.00 95.75 90 GLY A C 1
ATOM 716 O O . GLY A 1 90 ? -16.759 -8.523 -0.152 1.00 95.75 90 GLY A O 1
ATOM 717 N N . VAL A 1 91 ? -18.738 -7.462 -0.209 1.00 97.38 91 VAL A N 1
ATOM 718 C CA . VAL A 1 91 ? -18.646 -7.095 -1.634 1.00 97.38 91 VAL A CA 1
ATOM 719 C C . VAL A 1 91 ? -17.447 -6.181 -1.873 1.00 97.38 91 VAL A C 1
ATOM 721 O O . VAL A 1 91 ? -16.673 -6.426 -2.798 1.00 97.38 91 VAL A O 1
ATOM 724 N N . GLY A 1 92 ? -17.245 -5.165 -1.027 1.00 96.94 92 GLY A N 1
ATOM 725 C CA . GLY A 1 92 ? -16.083 -4.280 -1.121 1.00 96.94 92 GLY A CA 1
ATOM 726 C C . GLY A 1 92 ? -14.764 -5.041 -0.987 1.00 96.94 92 GLY A C 1
ATOM 727 O O . GLY A 1 92 ? -13.862 -4.871 -1.804 1.00 96.94 92 GLY A O 1
ATOM 728 N N . PHE A 1 93 ? -14.673 -5.946 -0.013 1.00 97.62 93 PHE A N 1
ATOM 729 C CA . PHE A 1 93 ? -13.493 -6.778 0.208 1.00 97.62 93 PHE A CA 1
ATOM 730 C C . PHE A 1 93 ? -13.198 -7.696 -0.988 1.00 97.62 93 PHE A C 1
ATOM 732 O O . PHE A 1 93 ? -12.076 -7.706 -1.491 1.00 97.62 93 PHE A O 1
ATOM 739 N N . LEU A 1 94 ? -14.206 -8.409 -1.501 1.00 97.88 94 LEU A N 1
ATOM 740 C CA . LEU A 1 94 ? -14.058 -9.275 -2.678 1.00 97.88 94 LEU A CA 1
ATOM 741 C C . LEU A 1 94 ? -13.673 -8.481 -3.932 1.00 97.88 94 LEU A C 1
ATOM 743 O O . LEU A 1 94 ? -12.818 -8.919 -4.698 1.00 97.88 94 LEU A O 1
ATOM 747 N N . THR A 1 95 ? -14.242 -7.287 -4.108 1.00 97.50 95 THR A N 1
ATOM 748 C CA . THR A 1 95 ? -13.889 -6.385 -5.215 1.00 97.50 95 THR A CA 1
ATOM 749 C C . THR A 1 95 ? -12.419 -5.978 -5.145 1.00 97.50 95 THR A C 1
ATOM 751 O O . THR A 1 95 ? -11.729 -5.993 -6.161 1.00 97.50 95 THR A O 1
ATOM 754 N N . MET A 1 96 ? -11.899 -5.665 -3.956 1.00 97.81 96 MET A N 1
ATOM 755 C CA . MET A 1 96 ? -10.487 -5.303 -3.805 1.00 97.81 96 MET A CA 1
ATOM 756 C C . MET A 1 96 ? -9.550 -6.490 -4.055 1.00 97.81 96 MET A C 1
ATOM 758 O O . MET A 1 96 ? -8.506 -6.304 -4.676 1.00 97.81 96 MET A O 1
ATOM 762 N N . ILE A 1 97 ? -9.932 -7.714 -3.661 1.00 97.56 97 ILE A N 1
ATOM 763 C CA . ILE A 1 97 ? -9.191 -8.931 -4.046 1.00 97.56 97 ILE A CA 1
ATOM 764 C C . ILE A 1 97 ? -9.149 -9.060 -5.569 1.00 97.56 97 ILE A C 1
ATOM 766 O O . ILE A 1 97 ? -8.087 -9.286 -6.143 1.00 97.56 97 ILE A O 1
ATOM 770 N N . PHE A 1 98 ? -10.292 -8.885 -6.228 1.00 97.06 98 PHE A N 1
ATOM 771 C CA . PHE A 1 98 ? -10.390 -8.974 -7.679 1.00 97.06 98 PHE A CA 1
ATOM 772 C C . PHE A 1 98 ? -9.509 -7.936 -8.391 1.00 97.06 98 PHE A C 1
ATOM 774 O O . PHE A 1 98 ? -8.777 -8.289 -9.314 1.00 97.06 98 PHE A O 1
ATOM 781 N N . VAL A 1 99 ? -9.504 -6.684 -7.922 1.00 95.81 99 VAL A N 1
ATOM 782 C CA . VAL A 1 99 ? -8.627 -5.619 -8.443 1.00 95.81 99 VAL A CA 1
ATOM 783 C C . VAL A 1 99 ? -7.150 -5.988 -8.299 1.00 95.81 99 VAL A C 1
ATOM 785 O O . VAL A 1 99 ? -6.382 -5.794 -9.240 1.00 95.81 99 VAL A O 1
ATOM 788 N N . ILE A 1 100 ? -6.751 -6.552 -7.154 1.00 95.69 100 ILE A N 1
ATOM 789 C CA . ILE A 1 100 ? -5.372 -7.010 -6.933 1.00 95.69 100 ILE A CA 1
ATOM 790 C C . ILE A 1 100 ? -5.021 -8.165 -7.870 1.00 95.69 100 ILE A C 1
ATOM 792 O O . ILE A 1 100 ? -3.911 -8.207 -8.372 1.00 95.69 100 ILE A O 1
ATOM 796 N N . ILE A 1 101 ? -5.934 -9.099 -8.131 1.00 95.44 101 ILE A N 1
ATOM 797 C CA . ILE A 1 101 ? -5.662 -10.201 -9.063 1.00 95.44 101 ILE A CA 1
ATOM 798 C C . ILE A 1 101 ? -5.495 -9.660 -10.488 1.00 95.44 101 ILE A C 1
ATOM 800 O O . ILE A 1 101 ? -4.522 -10.001 -11.157 1.00 95.44 101 ILE A O 1
ATOM 804 N N . ILE A 1 102 ? -6.404 -8.789 -10.940 1.00 94.38 102 ILE A N 1
ATOM 805 C CA . ILE A 1 102 ? -6.371 -8.216 -12.294 1.00 94.38 102 ILE A CA 1
ATOM 806 C C . ILE A 1 102 ? -5.122 -7.377 -12.536 1.00 94.38 102 ILE A C 1
ATOM 808 O O . ILE A 1 102 ? -4.576 -7.404 -13.637 1.00 94.38 102 ILE A O 1
ATOM 812 N N . SER A 1 103 ? -4.646 -6.646 -11.533 1.00 92.81 103 SER A N 1
ATOM 813 C CA . SER A 1 103 ? -3.490 -5.767 -11.696 1.00 92.81 103 SER A CA 1
ATOM 814 C C . SER A 1 103 ? -2.205 -6.507 -12.078 1.00 92.81 103 SER A C 1
ATOM 816 O O . SER A 1 103 ? -1.314 -5.898 -12.665 1.00 92.81 103 SER A O 1
ATOM 818 N N . PHE A 1 104 ? -2.100 -7.812 -11.808 1.00 91.06 104 PHE A N 1
ATOM 819 C CA . PHE A 1 104 ? -0.951 -8.623 -12.220 1.00 91.06 104 PHE A CA 1
ATOM 820 C C . PHE A 1 104 ? -0.997 -9.059 -13.690 1.00 91.06 104 PHE A C 1
ATOM 822 O O . PHE A 1 104 ? -0.004 -9.591 -14.187 1.00 91.06 104 PHE A O 1
ATOM 829 N N . PHE A 1 105 ? -2.089 -8.791 -14.411 1.00 89.94 105 PHE A N 1
ATOM 830 C CA . PHE A 1 105 ? -2.204 -9.074 -15.839 1.00 89.94 105 PHE A CA 1
ATOM 831 C C . PHE A 1 105 ? -1.889 -7.814 -16.661 1.00 89.94 105 PHE A C 1
ATOM 833 O O . PHE A 1 105 ? -2.664 -6.855 -16.636 1.00 89.94 105 PHE A O 1
ATOM 840 N N . PRO A 1 106 ? -0.766 -7.780 -17.402 1.00 86.00 106 PRO A N 1
ATOM 841 C CA . PRO A 1 106 ? -0.438 -6.634 -18.236 1.00 86.00 106 PRO A CA 1
ATOM 842 C C . PRO A 1 106 ? -1.416 -6.517 -19.418 1.00 86.00 106 PRO A C 1
ATOM 844 O O . PRO A 1 106 ? -1.792 -7.532 -20.012 1.00 86.00 106 PRO A O 1
ATOM 847 N N . PRO A 1 107 ? -1.808 -5.296 -19.817 1.00 83.56 107 PRO A N 1
ATOM 848 C CA . PRO A 1 107 ? -2.643 -5.101 -20.995 1.00 83.56 107 PRO A CA 1
ATOM 849 C C . PRO A 1 107 ? -1.862 -5.417 -22.277 1.00 83.56 107 PRO A C 1
ATOM 851 O O . PRO A 1 107 ? -0.730 -4.973 -22.455 1.00 83.56 107 PRO A O 1
ATOM 854 N N . SER A 1 108 ? -2.502 -6.114 -23.217 1.00 82.12 108 SER A N 1
ATOM 855 C CA . SER A 1 108 ? -1.896 -6.526 -24.494 1.00 82.12 108 SER A CA 1
ATOM 856 C C . SER A 1 108 ? -1.544 -5.363 -25.428 1.00 82.12 108 SER A C 1
ATOM 858 O O . SER A 1 108 ? -0.711 -5.513 -26.314 1.00 82.12 108 SER A O 1
ATOM 860 N N . ASN A 1 109 ? -2.181 -4.204 -25.238 1.00 78.44 109 ASN A N 1
ATOM 861 C CA . ASN A 1 109 ? -2.035 -3.033 -26.107 1.00 78.44 109 ASN A CA 1
ATOM 862 C C . ASN A 1 109 ? -0.862 -2.115 -25.718 1.00 78.44 109 ASN A C 1
ATOM 864 O O . ASN A 1 109 ? -0.591 -1.148 -26.427 1.00 78.44 109 ASN A O 1
ATOM 868 N N . LEU A 1 110 ? -0.181 -2.374 -24.595 1.00 78.56 110 LEU A N 1
ATOM 869 C CA . LEU A 1 110 ? 0.953 -1.567 -24.138 1.00 78.56 110 LEU A CA 1
ATOM 870 C C . LEU A 1 110 ? 2.246 -2.377 -24.209 1.00 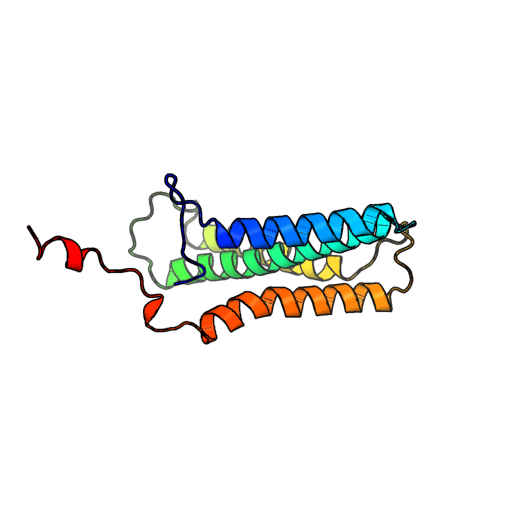78.56 110 LEU A C 1
ATOM 872 O O . LEU A 1 110 ? 2.329 -3.487 -23.688 1.00 78.56 110 LEU A O 1
ATOM 876 N N . GLN A 1 111 ? 3.289 -1.788 -24.799 1.00 75.69 111 GLN A N 1
ATOM 877 C CA . GLN A 1 111 ? 4.641 -2.349 -24.786 1.00 75.69 111 GLN A CA 1
ATOM 878 C C . GLN A 1 111 ? 5.264 -2.176 -23.394 1.00 75.69 111 GLN A C 1
ATOM 880 O O . GLN A 1 111 ? 6.094 -1.303 -23.157 1.00 75.69 111 GLN A O 1
ATOM 885 N N . VAL A 1 112 ? 4.843 -3.021 -22.457 1.00 73.19 112 VAL A N 1
ATOM 886 C CA . VAL A 1 112 ? 5.364 -3.086 -21.082 1.00 73.19 112 VAL A CA 1
ATOM 887 C C . VAL A 1 112 ? 6.722 -3.807 -20.988 1.00 73.19 112 VAL A C 1
ATOM 889 O O . VAL A 1 112 ? 7.224 -4.058 -19.896 1.00 73.19 112 VAL A O 1
ATOM 892 N N . GLY A 1 113 ? 7.326 -4.149 -22.131 1.00 75.31 113 GLY A N 1
ATOM 893 C CA . GLY A 1 113 ? 8.529 -4.973 -22.217 1.00 75.31 113 GLY A CA 1
ATOM 894 C C . GLY A 1 113 ? 8.202 -6.454 -22.024 1.00 75.31 113 GLY A C 1
ATOM 895 O O . GLY A 1 113 ? 7.393 -7.013 -22.761 1.00 75.31 113 GLY A O 1
ATOM 896 N N . SER A 1 114 ? 8.835 -7.094 -21.036 1.00 84.81 114 SER A N 1
ATOM 897 C CA . SER A 1 114 ? 8.584 -8.499 -20.689 1.00 84.81 114 SER A CA 1
ATOM 898 C C . SER A 1 114 ? 7.457 -8.626 -19.651 1.00 84.81 114 SER A C 1
ATOM 900 O O . SER A 1 114 ? 7.508 -7.934 -18.630 1.00 84.81 114 SER A O 1
ATOM 902 N N . PRO A 1 115 ? 6.492 -9.554 -19.819 1.00 85.88 115 PRO A N 1
ATOM 903 C CA . PRO A 1 115 ? 5.486 -9.850 -18.795 1.00 85.88 115 PRO A CA 1
ATOM 904 C C . PRO A 1 115 ? 6.096 -10.194 -17.430 1.00 85.88 115 PRO A C 1
ATOM 906 O O . PRO A 1 115 ? 5.560 -9.809 -16.394 1.00 85.88 115 PRO A O 1
ATOM 909 N N . LEU A 1 116 ? 7.257 -10.860 -17.418 1.00 89.31 116 LEU A N 1
ATOM 910 C CA . LEU A 1 116 ? 7.967 -11.184 -16.181 1.00 89.31 116 LEU A CA 1
ATOM 911 C C . LEU A 1 116 ? 8.468 -9.923 -15.467 1.00 89.31 116 LEU A C 1
ATOM 913 O O . LEU A 1 116 ? 8.341 -9.815 -14.250 1.00 89.31 116 LEU A O 1
ATOM 917 N N . PHE A 1 117 ? 9.007 -8.962 -16.223 1.00 89.25 117 PHE A N 1
ATOM 918 C CA . PHE A 1 117 ? 9.463 -7.687 -15.669 1.00 89.25 117 PHE A CA 1
ATOM 919 C C . PHE A 1 117 ? 8.300 -6.917 -15.035 1.00 89.25 117 PHE A C 1
ATOM 921 O O . PHE A 1 117 ? 8.432 -6.430 -13.915 1.00 89.25 117 PHE A O 1
ATOM 928 N N . TYR A 1 118 ? 7.148 -6.880 -15.710 1.00 90.75 118 TYR A N 1
ATOM 929 C CA . TYR A 1 118 ? 5.932 -6.256 -15.190 1.00 90.75 118 TYR A CA 1
ATOM 930 C C . TYR A 1 118 ? 5.494 -6.871 -13.854 1.00 90.75 118 TYR A C 1
ATOM 932 O O . TYR A 1 118 ? 5.325 -6.154 -12.867 1.00 90.75 118 TYR A O 1
ATOM 940 N N . VAL A 1 119 ? 5.349 -8.199 -13.797 1.00 92.25 119 VAL A N 1
ATOM 941 C CA . VAL A 1 119 ? 4.899 -8.887 -12.577 1.00 92.25 119 VAL A CA 1
ATOM 942 C C . VAL A 1 119 ? 5.901 -8.686 -11.441 1.00 92.25 119 VAL A C 1
ATOM 944 O O . VAL A 1 119 ? 5.499 -8.371 -10.322 1.00 92.25 119 VAL A O 1
ATOM 947 N N . LEU A 1 120 ? 7.203 -8.802 -11.719 1.00 93.38 120 LEU A N 1
ATOM 948 C CA . LEU A 1 120 ? 8.243 -8.608 -10.710 1.00 93.38 120 LEU A CA 1
ATOM 949 C C . LEU A 1 120 ? 8.248 -7.175 -10.168 1.00 93.38 120 LEU A C 1
ATOM 951 O O . LEU A 1 120 ? 8.337 -6.989 -8.956 1.00 93.38 120 LEU A O 1
ATOM 955 N N . PHE A 1 121 ? 8.102 -6.176 -11.042 1.00 92.38 121 PHE A N 1
ATOM 956 C CA . PHE A 1 121 ? 7.980 -4.774 -10.647 1.00 92.38 121 PHE A CA 1
ATOM 957 C C . PHE A 1 121 ? 6.776 -4.558 -9.721 1.00 92.38 121 PHE A C 1
ATOM 959 O O . PHE A 1 121 ? 6.920 -3.944 -8.661 1.00 92.38 121 PHE A O 1
ATOM 966 N N . MET A 1 122 ? 5.611 -5.111 -10.076 1.00 94.50 122 MET A N 1
ATOM 967 C CA . MET A 1 122 ? 4.391 -5.000 -9.270 1.00 94.50 122 MET A CA 1
ATOM 968 C C . MET A 1 122 ? 4.538 -5.663 -7.902 1.00 94.50 122 MET A C 1
ATOM 970 O O . MET A 1 122 ? 4.234 -5.040 -6.886 1.00 94.50 122 MET A O 1
ATOM 974 N N . VAL A 1 123 ? 5.031 -6.905 -7.855 1.00 94.88 123 VAL A N 1
ATOM 975 C CA . VAL A 1 123 ? 5.217 -7.644 -6.597 1.00 94.88 123 VAL A CA 1
ATOM 976 C C . VAL A 1 123 ? 6.253 -6.952 -5.713 1.00 94.88 123 VAL A C 1
ATOM 978 O O . VAL A 1 123 ? 5.998 -6.739 -4.528 1.00 94.88 123 VAL A O 1
ATOM 981 N N . ALA A 1 124 ? 7.397 -6.558 -6.276 1.00 95.69 124 ALA A N 1
ATOM 982 C CA . ALA A 1 124 ? 8.445 -5.873 -5.527 1.00 95.69 124 ALA A CA 1
ATOM 983 C C . ALA A 1 124 ? 7.944 -4.535 -4.973 1.00 95.69 124 ALA A C 1
ATOM 985 O O . ALA A 1 124 ? 8.089 -4.280 -3.778 1.00 95.69 124 ALA A O 1
ATOM 986 N N . GLY A 1 125 ? 7.298 -3.712 -5.804 1.00 94.56 125 GLY A N 1
ATOM 987 C CA . GLY A 1 125 ? 6.712 -2.446 -5.373 1.00 94.56 125 GLY A CA 1
ATOM 988 C C . GLY A 1 125 ? 5.687 -2.650 -4.258 1.00 94.56 125 GLY A C 1
ATOM 989 O O . GLY A 1 125 ? 5.778 -2.008 -3.212 1.00 94.56 125 GLY A O 1
ATOM 990 N N . LEU A 1 126 ? 4.759 -3.591 -4.435 1.00 95.56 126 LEU A N 1
ATOM 991 C CA . LEU A 1 126 ? 3.734 -3.897 -3.443 1.00 95.56 126 LEU A CA 1
ATOM 992 C C . LEU A 1 126 ? 4.344 -4.295 -2.094 1.00 95.56 126 LEU A C 1
ATOM 994 O O . LEU A 1 126 ? 3.974 -3.737 -1.061 1.00 95.56 126 LEU A O 1
ATOM 998 N N . VAL A 1 127 ? 5.303 -5.224 -2.097 1.00 95.38 127 VAL A N 1
ATOM 999 C CA . VAL A 1 127 ? 5.958 -5.710 -0.874 1.00 95.38 127 VAL A CA 1
ATOM 1000 C C . VAL A 1 127 ? 6.779 -4.605 -0.212 1.00 95.38 127 VAL A C 1
ATOM 1002 O O . VAL A 1 127 ? 6.664 -4.405 0.999 1.00 95.38 127 VAL A O 1
ATOM 1005 N N . ILE A 1 128 ? 7.574 -3.851 -0.975 1.00 95.31 128 ILE A N 1
ATOM 1006 C CA . ILE A 1 128 ? 8.422 -2.777 -0.439 1.00 95.31 128 ILE A CA 1
ATOM 1007 C C . ILE A 1 128 ? 7.553 -1.684 0.192 1.00 95.31 128 ILE A C 1
ATOM 1009 O O . ILE A 1 128 ? 7.734 -1.349 1.363 1.00 95.31 128 ILE A O 1
ATOM 1013 N N . PHE A 1 129 ? 6.572 -1.156 -0.541 1.00 93.81 129 PHE A N 1
ATOM 1014 C CA . PHE A 1 129 ? 5.754 -0.046 -0.050 1.00 93.81 129 PHE A CA 1
ATOM 1015 C C . PHE A 1 129 ? 4.756 -0.469 1.031 1.00 93.81 129 PHE A C 1
ATOM 1017 O O . PHE A 1 129 ? 4.500 0.317 1.941 1.00 93.81 129 PHE A O 1
ATOM 1024 N N . SER A 1 130 ? 4.232 -1.700 0.998 1.00 92.50 130 SER A N 1
ATOM 1025 C CA . SER A 1 130 ? 3.354 -2.200 2.065 1.00 92.50 130 SER A CA 1
ATOM 1026 C C . SER A 1 130 ? 4.119 -2.548 3.346 1.00 92.50 130 SER A C 1
ATOM 1028 O O . SER A 1 130 ? 3.556 -2.436 4.437 1.00 92.50 130 SER A O 1
ATOM 1030 N N . SER A 1 131 ? 5.382 -2.974 3.250 1.00 92.25 131 SER A N 1
ATOM 1031 C CA . SER A 1 131 ? 6.205 -3.291 4.427 1.00 92.25 131 SER A CA 1
ATOM 1032 C C . SER A 1 131 ? 6.817 -2.047 5.072 1.00 92.25 131 SER A C 1
ATOM 1034 O O . SER A 1 131 ? 6.978 -2.020 6.290 1.00 92.25 131 SER A O 1
ATOM 1036 N N . LEU A 1 132 ? 7.085 -0.986 4.305 1.00 92.00 132 LEU A N 1
ATOM 1037 C CA . LEU A 1 132 ? 7.658 0.264 4.809 1.00 92.00 132 LEU A CA 1
ATOM 1038 C C . LEU A 1 132 ? 6.925 0.849 6.042 1.00 92.00 132 LEU A C 1
ATOM 1040 O O . LEU A 1 132 ? 7.591 1.076 7.055 1.00 92.00 132 LEU A O 1
ATOM 1044 N N . PRO A 1 133 ? 5.589 1.062 6.043 1.00 89.56 133 PRO A N 1
ATOM 1045 C CA . PRO A 1 133 ? 4.888 1.576 7.221 1.00 89.56 133 PRO A CA 1
ATOM 1046 C C . PRO A 1 133 ? 4.932 0.600 8.405 1.00 89.56 133 PRO A C 1
ATOM 1048 O O . PRO A 1 133 ? 5.024 1.041 9.550 1.00 89.56 133 PRO A O 1
ATOM 1051 N N . MET A 1 134 ? 4.926 -0.711 8.145 1.00 89.06 134 MET A N 1
ATOM 1052 C CA . MET A 1 134 ? 5.043 -1.740 9.184 1.00 89.06 134 MET A CA 1
ATOM 1053 C C . MET A 1 134 ? 6.425 -1.698 9.848 1.00 89.06 134 MET A C 1
ATOM 1055 O O . MET A 1 134 ? 6.517 -1.703 11.072 1.00 89.06 134 MET A O 1
ATOM 1059 N N . ILE A 1 135 ? 7.494 -1.560 9.061 1.00 91.00 135 ILE A N 1
ATOM 1060 C CA . ILE A 1 135 ? 8.867 -1.420 9.564 1.00 91.00 135 ILE A CA 1
ATOM 1061 C C . ILE A 1 135 ? 9.012 -0.128 10.376 1.00 91.00 135 ILE A C 1
ATOM 1063 O O . ILE A 1 135 ? 9.561 -0.148 11.479 1.00 91.00 135 ILE A O 1
ATOM 1067 N N . ILE A 1 136 ? 8.485 0.996 9.876 1.00 88.31 136 ILE A N 1
ATOM 1068 C CA . ILE A 1 136 ? 8.495 2.276 10.604 1.00 88.31 136 ILE A CA 1
ATOM 1069 C C . ILE A 1 136 ? 7.768 2.139 11.948 1.00 88.31 136 ILE A C 1
ATOM 1071 O O . ILE A 1 136 ? 8.248 2.652 12.962 1.00 88.31 136 ILE A O 1
ATOM 1075 N N . TYR A 1 137 ? 6.634 1.434 11.969 1.00 86.19 137 TYR A N 1
ATOM 1076 C CA . TYR A 1 137 ? 5.884 1.163 13.191 1.00 86.19 137 TYR A CA 1
ATOM 1077 C C . TYR A 1 137 ? 6.679 0.301 14.182 1.00 86.19 137 TYR A C 1
ATOM 1079 O O . TYR A 1 137 ? 6.738 0.637 15.367 1.00 86.19 137 TYR A O 1
ATOM 1087 N N . SER A 1 138 ? 7.346 -0.757 13.714 1.00 86.56 138 SER A N 1
ATOM 1088 C CA . SER A 1 138 ? 8.204 -1.612 14.547 1.00 86.56 138 SER A CA 1
ATOM 1089 C C . SER A 1 138 ? 9.419 -0.870 15.116 1.00 86.56 138 SER A C 1
ATOM 1091 O O . SER A 1 138 ? 9.822 -1.129 16.246 1.00 86.56 138 SER A O 1
ATOM 1093 N N . CYS A 1 139 ? 9.966 0.103 14.384 1.00 86.00 139 CYS A N 1
ATOM 1094 C CA . CYS A 1 139 ? 11.093 0.937 14.817 1.00 86.00 139 CYS A CA 1
ATOM 1095 C C . CYS A 1 139 ? 10.673 2.174 15.640 1.00 86.00 139 CYS A C 1
ATOM 1097 O O . CYS A 1 139 ? 11.485 3.084 15.857 1.00 86.00 139 CYS A O 1
ATOM 1099 N N . ARG A 1 140 ? 9.411 2.249 16.085 1.00 80.31 140 ARG A N 1
ATOM 1100 C CA . ARG A 1 140 ? 8.880 3.407 16.814 1.00 80.31 140 ARG A CA 1
ATOM 1101 C C . ARG A 1 140 ? 9.638 3.643 18.120 1.00 80.31 140 ARG A C 1
ATOM 1103 O O . ARG A 1 140 ? 9.602 2.824 19.035 1.00 80.31 140 ARG A O 1
ATOM 1110 N N . LYS A 1 141 ? 10.257 4.820 18.246 1.00 76.88 141 LYS A N 1
ATOM 1111 C CA . LYS A 1 141 ? 10.945 5.234 19.479 1.00 76.88 141 LYS A CA 1
ATOM 1112 C C . LYS A 1 141 ? 9.9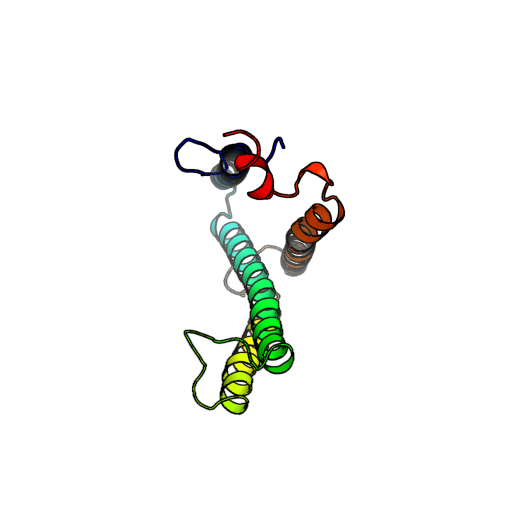41 5.691 20.553 1.00 76.88 141 LYS A C 1
ATOM 1114 O O . LYS A 1 141 ? 8.940 6.320 20.202 1.00 76.88 141 LYS A O 1
ATOM 1119 N N . PRO A 1 142 ? 10.220 5.478 21.856 1.00 69.62 142 PRO A N 1
ATOM 1120 C CA . PRO A 1 142 ? 9.355 5.936 22.953 1.00 69.62 142 PRO A CA 1
ATOM 1121 C C . PRO A 1 142 ? 9.060 7.444 22.911 1.00 69.62 142 PRO A C 1
ATOM 1123 O O . PRO A 1 142 ? 7.934 7.857 23.163 1.00 69.62 142 PRO A O 1
ATOM 1126 N N . ALA A 1 143 ? 10.040 8.245 22.477 1.00 68.69 143 ALA A N 1
ATOM 1127 C CA . ALA A 1 143 ? 9.942 9.697 22.305 1.00 68.69 143 ALA A CA 1
ATOM 1128 C C . ALA A 1 143 ? 9.028 10.160 21.145 1.00 68.69 143 ALA A C 1
ATOM 1130 O O . ALA A 1 143 ? 9.001 11.345 20.823 1.00 68.69 143 ALA A O 1
ATOM 1131 N N . TRP A 1 144 ? 8.356 9.244 20.435 1.00 71.00 144 TRP A N 1
ATOM 1132 C CA . TRP A 1 144 ? 7.377 9.573 19.385 1.00 71.00 144 TRP A CA 1
ATOM 1133 C C . TRP A 1 144 ? 5.931 9.554 19.888 1.00 71.00 144 TRP A C 1
ATOM 1135 O O . TRP A 1 144 ? 5.030 9.865 19.109 1.00 71.00 144 TRP A O 1
ATOM 1145 N N . LYS A 1 145 ? 5.697 9.182 21.155 1.00 61.94 145 LYS A N 1
ATOM 1146 C CA . LYS A 1 145 ? 4.398 9.376 21.804 1.00 61.94 145 LYS A CA 1
ATOM 1147 C C . LYS A 1 145 ? 4.112 10.881 21.840 1.00 61.94 145 LYS A C 1
ATOM 1149 O O . LYS A 1 145 ? 5.000 11.657 22.181 1.00 61.94 145 LYS A O 1
ATOM 1154 N N . ALA A 1 146 ? 2.916 11.282 21.414 1.00 58.62 146 ALA A N 1
ATOM 1155 C CA . ALA A 1 146 ? 2.472 12.661 21.570 1.00 58.62 146 ALA A CA 1
ATOM 1156 C C . ALA A 1 146 ? 2.548 13.031 23.058 1.00 58.62 146 ALA A C 1
ATOM 1158 O O . ALA A 1 146 ? 2.219 12.191 23.896 1.00 58.62 146 ALA A O 1
ATOM 1159 N N . ILE A 1 147 ? 3.004 14.250 23.362 1.00 53.59 147 ILE A N 1
ATOM 1160 C CA . ILE A 1 147 ? 2.866 14.842 24.695 1.00 53.59 147 ILE A CA 1
ATOM 1161 C C . ILE A 1 147 ? 1.370 14.793 24.999 1.00 53.59 147 ILE A C 1
ATOM 1163 O O . ILE A 1 147 ? 0.569 15.377 24.266 1.00 53.59 147 ILE A O 1
ATOM 1167 N N . THR A 1 148 ? 0.982 13.986 25.980 1.00 46.59 148 THR A N 1
ATOM 1168 C CA . THR A 1 148 ? -0.381 13.987 26.499 1.00 46.59 148 THR A CA 1
ATOM 1169 C C . THR A 1 148 ? -0.649 15.382 27.041 1.00 46.59 148 THR A C 1
ATOM 1171 O O . THR A 1 148 ? 0.180 15.949 27.744 1.00 46.59 148 THR A O 1
ATOM 1174 N N . THR A 1 149 ? -1.810 15.942 26.719 1.00 47.56 149 THR A N 1
ATOM 1175 C CA . THR A 1 149 ? -2.284 17.255 27.183 1.00 47.56 149 THR A CA 1
ATOM 1176 C C . THR A 1 149 ? -2.349 17.398 28.713 1.00 47.56 149 THR A C 1
ATOM 1178 O O . THR A 1 149 ? -2.686 18.469 29.192 1.00 47.56 149 THR A O 1
ATOM 1181 N N . SER A 1 150 ? -1.990 16.360 29.478 1.00 45.38 150 SER A N 1
ATOM 1182 C CA . SER A 1 150 ? -1.765 16.411 30.926 1.00 45.38 150 SER A CA 1
ATOM 1183 C C . SER A 1 150 ? -0.601 17.313 31.338 1.00 45.38 150 SER A C 1
ATOM 1185 O O . SER A 1 150 ? -0.592 17.795 32.460 1.00 45.38 150 SER A O 1
ATOM 1187 N N . ASP A 1 151 ? 0.370 17.562 30.455 1.00 49.66 151 ASP A N 1
ATOM 1188 C CA . ASP A 1 151 ? 1.622 18.232 30.844 1.00 49.66 151 ASP A CA 1
ATOM 1189 C C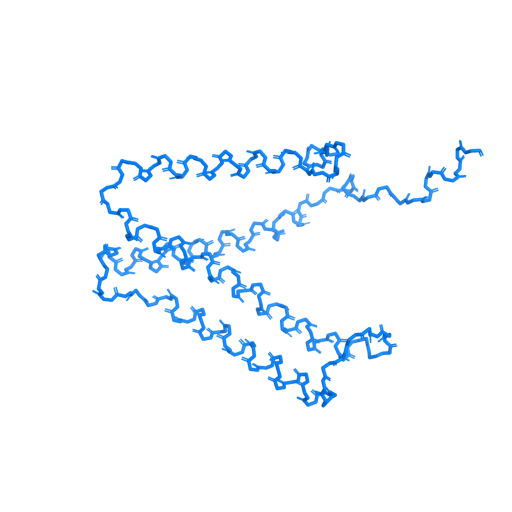 . ASP A 1 151 ? 1.543 19.769 30.727 1.00 49.66 151 ASP A C 1
ATOM 1191 O O . ASP A 1 151 ? 2.529 20.459 30.963 1.00 49.66 151 ASP A O 1
ATOM 1195 N N . THR A 1 152 ? 0.396 20.321 30.303 1.00 45.72 152 THR A N 1
ATOM 1196 C CA . THR A 1 152 ? 0.191 21.780 30.147 1.00 45.72 152 THR A CA 1
ATOM 1197 C C . THR A 1 152 ? -0.644 22.386 31.282 1.00 45.72 152 THR A C 1
ATOM 1199 O O . THR A 1 152 ? -0.552 23.584 31.511 1.00 45.72 152 THR A O 1
ATOM 1202 N N . GLU A 1 153 ? -1.400 21.576 32.033 1.00 44.91 153 GLU A N 1
ATOM 1203 C CA . GLU A 1 153 ? -2.218 22.048 33.167 1.00 44.91 153 GLU A CA 1
ATOM 1204 C C . GLU A 1 153 ? -1.436 22.139 34.495 1.00 44.91 153 GLU A C 1
ATOM 1206 O O . GLU A 1 153 ? -1.910 22.763 35.435 1.00 44.91 153 GLU A O 1
ATOM 1211 N N . GLU A 1 154 ? -0.224 21.575 34.588 1.00 44.25 154 GLU A N 1
ATOM 1212 C CA . GLU A 1 154 ? 0.628 21.653 35.795 1.00 44.25 154 GLU A CA 1
ATOM 1213 C C . GLU A 1 154 ? 1.586 22.863 35.816 1.00 44.25 154 GLU A C 1
ATOM 1215 O O . GLU A 1 154 ? 2.373 23.012 36.752 1.00 44.25 154 GLU A O 1
ATOM 1220 N N . SER A 1 155 ? 1.544 23.731 34.798 1.00 42.72 155 SER A N 1
ATOM 1221 C CA . SER A 1 155 ? 2.435 24.899 34.689 1.00 42.72 155 SER A CA 1
ATOM 1222 C C . SER A 1 155 ? 1.730 26.259 34.602 1.00 42.72 155 SER A C 1
ATOM 1224 O O . SER A 1 155 ? 2.385 27.234 34.230 1.00 42.72 155 SER A O 1
ATOM 1226 N N . GLU A 1 156 ? 0.438 26.335 34.935 1.00 37.81 156 GLU A N 1
ATOM 1227 C CA . GLU A 1 156 ? -0.278 27.603 35.183 1.00 37.81 156 GLU A CA 1
ATOM 1228 C C . GLU A 1 156 ? -0.501 27.855 36.679 1.00 37.81 156 GLU A C 1
ATOM 1230 O O . GLU A 1 156 ? -0.833 26.894 37.411 1.00 37.81 156 GLU A O 1
#

pLDDT: mean 86.1, std 12.81, range [37.81, 97.88]

Radius of gyration: 21.27 Å; chains: 1; bounding box: 44×39×62 Å